Protein AF-A0A955V5F2-F1 (afdb_monomer_lite)

pLDDT: mean 73.73, std 15.43, range [41.47, 96.0]

Foldseek 3Di:
DVVLVVQLQVQLCVVPVDGKDFPAAQQALLNVLVVVLVCVVVVNLPVVFPPCVLSVVLNVLSVVCVVVVHDPVVSSVVSSVSLVVCCVVVRHRDPSNVQAEIEIACPPPDPVSVVSSVVSSVVSPSHDYDYDDD

Sequence (134 aa):
MREKLGAIAERFYAKTRHVLYVTSGTRSPEEQARAMYKKLRLGDRLRAYRNRAAVDPLVAIYDKGRRKRRPEKEIVGEMARVIAGQCERGVYLSRHLKAHAFDLRSYDLTSSQRRTLVAIVREVGGVYVLQEKR

Secondary structure (DSSP, 8-state):
-HHHHHHHHHHHHHHH--PPPEEE----HHHHHHHHHHHHHTT---TT-S-HHHHHHHHHHHHHHHHTT--HHHHHHHHHHHHHHHHHTT--SSGGG-TTEEEE--TT--HHHHHHHHHHHHHH-S-EEEE---

Structure (mmCIF, N/CA/C/O backbone):
data_AF-A0A955V5F2-F1
#
_entry.id   AF-A0A955V5F2-F1
#
loop_
_atom_site.group_PDB
_atom_site.id
_atom_site.type_symbol
_atom_site.label_atom_id
_atom_site.label_alt_id
_atom_site.label_comp_id
_atom_site.label_asym_id
_atom_site.label_entity_id
_atom_site.label_seq_id
_atom_site.pdbx_PDB_ins_code
_atom_site.Cartn_x
_atom_site.Cartn_y
_atom_site.Cartn_z
_atom_site.occupancy
_atom_site.B_iso_or_equiv
_atom_site.auth_seq_id
_atom_site.auth_comp_id
_atom_site.auth_asym_id
_atom_site.auth_atom_id
_atom_site.pdbx_PDB_model_num
ATOM 1 N N . MET A 1 1 ? -12.098 2.833 -0.910 1.00 54.28 1 MET A N 1
ATOM 2 C CA . MET A 1 1 ? -11.373 2.749 0.388 1.00 54.28 1 MET A CA 1
ATOM 3 C C . MET A 1 1 ? -11.448 4.056 1.172 1.00 54.28 1 MET A C 1
ATOM 5 O O . MET A 1 1 ? -11.967 4.033 2.279 1.00 54.28 1 MET A O 1
ATOM 9 N N . ARG A 1 2 ? -11.017 5.194 0.601 1.00 52.41 2 ARG A N 1
ATOM 10 C CA . ARG A 1 2 ? -11.189 6.529 1.214 1.00 52.41 2 ARG A CA 1
ATOM 11 C C . ARG A 1 2 ? -12.651 6.826 1.580 1.00 52.41 2 ARG A C 1
ATOM 13 O O . ARG A 1 2 ? -12.918 7.309 2.667 1.00 52.41 2 ARG A O 1
ATOM 20 N N . GLU A 1 3 ? -13.583 6.424 0.720 1.00 57.62 3 GLU A N 1
ATOM 21 C CA . GLU A 1 3 ? -15.033 6.521 0.961 1.00 57.62 3 GLU A CA 1
ATOM 22 C C . GLU A 1 3 ? -15.509 5.671 2.150 1.00 57.62 3 GLU A C 1
ATOM 24 O O . GLU A 1 3 ? -16.309 6.134 2.951 1.00 57.62 3 GLU A O 1
ATOM 29 N N . LYS A 1 4 ? -14.972 4.453 2.326 1.00 64.31 4 LYS A N 1
ATOM 30 C CA . LYS A 1 4 ? -15.316 3.584 3.466 1.00 64.31 4 LYS A CA 1
ATOM 31 C C . LYS A 1 4 ? -14.785 4.142 4.787 1.00 64.31 4 LYS A C 1
ATOM 33 O O . LYS A 1 4 ? -15.485 4.097 5.789 1.00 64.31 4 LYS A O 1
ATOM 38 N N . LEU A 1 5 ? -13.569 4.691 4.787 1.00 63.91 5 LEU A N 1
ATOM 39 C CA . LEU A 1 5 ? -13.011 5.390 5.948 1.00 63.91 5 LEU A CA 1
ATOM 40 C C . LEU A 1 5 ? -13.802 6.653 6.288 1.00 63.91 5 LEU A C 1
ATOM 42 O O . LEU A 1 5 ? -14.076 6.883 7.461 1.00 63.91 5 LEU A O 1
ATOM 46 N N . GLY A 1 6 ? -14.201 7.426 5.274 1.00 60.84 6 GLY A N 1
ATOM 47 C CA . GLY A 1 6 ? -15.098 8.569 5.439 1.00 60.84 6 GLY A CA 1
ATOM 48 C C . GLY A 1 6 ? -16.417 8.155 6.089 1.00 60.84 6 GLY A C 1
ATOM 49 O O . GLY A 1 6 ? -16.791 8.716 7.111 1.00 60.84 6 GLY A O 1
ATOM 50 N N . ALA A 1 7 ? -17.044 7.085 5.591 1.00 68.25 7 ALA A N 1
ATOM 51 C CA . ALA A 1 7 ? -18.278 6.550 6.162 1.00 68.25 7 ALA A CA 1
ATOM 52 C C . ALA A 1 7 ? -18.112 6.063 7.616 1.00 68.25 7 ALA A C 1
ATOM 54 O O . ALA A 1 7 ? -18.998 6.279 8.442 1.00 68.25 7 ALA A O 1
ATOM 55 N N . ILE A 1 8 ? -16.984 5.425 7.957 1.00 70.69 8 ILE A N 1
ATOM 56 C CA . ILE A 1 8 ? -16.680 5.021 9.341 1.00 70.69 8 ILE A CA 1
ATOM 57 C C . ILE A 1 8 ? -16.499 6.259 10.230 1.00 70.69 8 ILE A C 1
ATOM 59 O O . ILE A 1 8 ? -17.063 6.305 11.322 1.00 70.69 8 ILE A O 1
ATOM 63 N N . ALA A 1 9 ? -15.750 7.263 9.767 1.00 65.50 9 ALA A N 1
ATOM 64 C CA . ALA A 1 9 ? -15.488 8.494 10.507 1.00 65.50 9 ALA A CA 1
ATOM 65 C C . ALA A 1 9 ? -16.763 9.313 10.748 1.00 65.50 9 ALA A C 1
ATOM 67 O O . ALA A 1 9 ? -17.012 9.716 11.882 1.00 65.50 9 ALA A O 1
ATOM 68 N N . GLU A 1 10 ? -17.607 9.488 9.730 1.00 65.94 10 GLU A N 1
ATOM 69 C CA . GLU A 1 10 ? -18.894 10.180 9.854 1.00 65.94 10 GLU A CA 1
ATOM 70 C C . GLU A 1 10 ? -19.833 9.465 10.824 1.00 65.94 10 GLU A C 1
ATOM 72 O O . GLU A 1 10 ? -20.354 10.084 11.752 1.00 65.94 10 GLU A O 1
ATOM 77 N N . ARG A 1 11 ? -20.017 8.145 10.670 1.00 77.12 11 ARG A N 1
ATOM 78 C CA . ARG A 1 11 ? -20.894 7.359 11.556 1.00 77.12 11 ARG A CA 1
ATOM 79 C C . ARG A 1 11 ? -20.393 7.352 12.995 1.00 77.12 11 ARG A C 1
ATOM 81 O O . ARG A 1 11 ? -21.194 7.388 13.932 1.00 77.12 11 ARG A O 1
ATOM 88 N N . PHE A 1 12 ? -19.078 7.305 13.184 1.00 72.81 12 PHE A N 1
ATOM 89 C CA . PHE A 1 12 ? -18.478 7.332 14.509 1.00 72.81 12 PHE A CA 1
ATOM 90 C C . PHE A 1 12 ? -18.639 8.703 15.162 1.00 72.81 12 PHE A C 1
ATOM 92 O O . PHE A 1 12 ? -19.082 8.777 16.310 1.00 72.81 12 PHE A O 1
ATOM 99 N N . TYR A 1 13 ? -18.371 9.781 14.425 1.00 68.31 13 TYR A N 1
ATOM 100 C CA . TYR A 1 13 ? -18.566 11.146 14.903 1.00 68.31 13 TYR A CA 1
ATOM 101 C C . TYR A 1 13 ? -20.039 11.428 15.229 1.00 68.31 13 TYR A C 1
ATOM 103 O O . TYR A 1 13 ? -20.338 11.982 16.285 1.00 68.31 13 TYR A O 1
ATOM 111 N N . ALA A 1 14 ? -20.976 10.961 14.402 1.00 73.69 14 ALA A N 1
ATOM 112 C CA . ALA A 1 14 ? -22.409 11.102 14.655 1.00 73.69 14 ALA A CA 1
ATOM 113 C C . ALA A 1 14 ? -22.851 10.437 15.973 1.00 73.69 14 ALA A C 1
ATOM 115 O O . ALA A 1 14 ? -23.674 10.994 16.696 1.00 73.69 14 ALA A O 1
ATOM 116 N N . LYS A 1 15 ? -22.287 9.267 16.314 1.00 79.25 15 LYS A N 1
ATOM 117 C CA . LYS A 1 15 ? -22.649 8.512 17.529 1.00 79.25 15 LYS A CA 1
ATOM 118 C C . LYS A 1 15 ? -21.875 8.917 18.784 1.00 79.25 15 LYS A C 1
ATOM 120 O O . LYS A 1 15 ? -22.358 8.681 19.885 1.00 79.25 15 LYS A O 1
ATOM 125 N N . THR A 1 16 ? -20.667 9.458 18.644 1.00 75.56 16 THR A N 1
ATOM 126 C CA . THR A 1 16 ? -19.750 9.666 19.783 1.00 75.56 16 THR A CA 1
ATOM 127 C C . THR A 1 16 ? -19.294 11.107 19.964 1.00 75.56 16 THR A C 1
ATOM 129 O O . THR A 1 16 ? -18.671 11.409 20.979 1.00 75.56 16 THR A O 1
ATOM 132 N N . ARG A 1 17 ? -19.560 11.974 18.975 1.00 79.44 17 ARG A N 1
ATOM 133 C CA . ARG A 1 17 ? -19.013 13.336 18.844 1.00 79.44 17 ARG A CA 1
ATOM 134 C C . ARG A 1 17 ? -17.483 13.401 18.929 1.00 79.4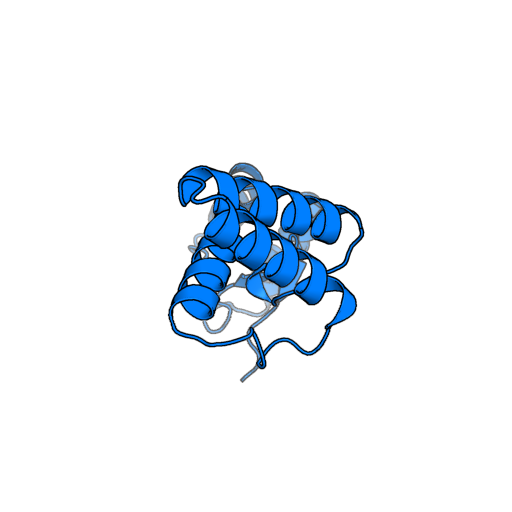4 17 ARG A C 1
ATOM 136 O O . ARG A 1 17 ? -16.922 14.465 19.168 1.00 79.44 17 ARG A O 1
ATOM 143 N N . HIS A 1 18 ? -16.807 12.275 18.703 1.00 69.00 18 HIS A N 1
ATOM 144 C CA . HIS A 1 18 ? -15.359 12.151 18.779 1.00 69.00 18 HIS A CA 1
ATOM 145 C C . HIS A 1 18 ? -14.762 11.955 17.382 1.00 69.00 18 HIS A C 1
ATOM 147 O O . HIS A 1 18 ? -15.309 11.224 16.554 1.00 69.00 18 HIS A O 1
ATOM 153 N N . VAL A 1 19 ? -13.648 12.632 17.110 1.00 67.50 19 VAL A N 1
ATOM 154 C CA . VAL A 1 19 ? -12.967 12.597 15.810 1.00 67.50 19 VAL A CA 1
ATOM 155 C C . VAL A 1 19 ? -12.017 11.403 15.777 1.00 67.50 19 VAL A C 1
ATOM 157 O O . VAL A 1 19 ? -11.175 11.258 16.657 1.00 67.50 19 VAL A O 1
ATOM 160 N N . LEU A 1 20 ? -12.133 10.542 14.764 1.00 60.09 20 LEU A N 1
ATOM 161 C CA . LEU A 1 20 ? -11.173 9.455 14.563 1.00 60.09 20 LEU A CA 1
ATOM 162 C C . LEU A 1 20 ? -9.896 9.982 13.915 1.00 60.09 20 LEU A C 1
ATOM 164 O O . LEU A 1 20 ? -9.932 10.528 12.813 1.00 60.09 20 LEU A O 1
ATOM 168 N N . TYR A 1 21 ? -8.762 9.728 14.562 1.00 54.22 21 TYR A N 1
ATOM 169 C CA . TYR A 1 21 ? -7.444 9.964 13.987 1.00 54.22 21 TYR A CA 1
ATOM 170 C C . TYR A 1 21 ? -6.869 8.651 13.452 1.00 54.22 21 TYR A C 1
ATOM 172 O O . TYR A 1 21 ? -6.679 7.684 14.194 1.00 54.22 21 TYR A O 1
ATOM 180 N N . VAL A 1 22 ? -6.580 8.621 12.153 1.00 55.47 22 VAL A N 1
ATOM 181 C CA . VAL A 1 22 ? -5.880 7.504 11.508 1.00 55.47 22 VAL A CA 1
ATOM 182 C C . VAL A 1 22 ? -4.380 7.690 11.755 1.00 55.47 22 VAL A C 1
ATOM 184 O O . VAL A 1 22 ? -3.786 8.609 11.195 1.00 55.47 22 VAL A O 1
ATOM 187 N N . THR A 1 23 ? -3.770 6.864 12.614 1.00 48.34 23 THR A N 1
ATOM 188 C CA . THR A 1 23 ? -2.339 6.977 12.975 1.00 48.34 23 THR A CA 1
ATOM 189 C C . THR A 1 23 ? -1.431 6.224 12.013 1.00 48.34 23 THR A C 1
ATOM 191 O O . THR A 1 23 ? -0.287 6.630 11.813 1.00 48.34 23 THR A O 1
ATOM 194 N N . SER A 1 24 ? -1.942 5.185 11.346 1.00 46.41 24 SER A N 1
ATOM 195 C CA . SER A 1 24 ? -1.270 4.553 10.210 1.00 46.41 24 SER A CA 1
ATOM 196 C C . SER A 1 24 ? -2.248 4.377 9.039 1.00 46.41 24 SER A C 1
ATOM 198 O O . SER A 1 24 ? -3.299 3.740 9.135 1.00 46.41 24 SER A O 1
ATOM 200 N N . GLY A 1 25 ? -1.939 5.029 7.916 1.00 47.22 25 GLY A N 1
ATOM 201 C CA . GLY A 1 25 ? -2.711 4.926 6.679 1.00 47.22 25 GLY A CA 1
ATOM 202 C C . GLY A 1 25 ? -2.246 3.757 5.809 1.00 47.22 25 GLY A C 1
ATOM 203 O O . GLY A 1 25 ? -1.062 3.409 5.787 1.00 47.22 25 GLY A O 1
ATOM 204 N N . THR A 1 26 ? -3.172 3.178 5.041 1.00 54.69 26 THR A N 1
ATOM 205 C CA . THR A 1 26 ? -2.853 2.242 3.955 1.00 54.69 26 THR A CA 1
ATOM 206 C C . THR A 1 26 ? -1.976 2.946 2.935 1.00 54.69 26 THR A C 1
ATOM 208 O O . THR A 1 26 ? -2.426 3.882 2.273 1.00 54.69 26 THR A O 1
ATOM 211 N N . ARG A 1 27 ? -0.741 2.478 2.775 1.00 62.88 27 ARG A N 1
ATOM 212 C CA . ARG A 1 27 ? 0.086 2.900 1.652 1.00 62.88 27 ARG A CA 1
ATOM 213 C C . ARG A 1 27 ? -0.467 2.204 0.417 1.00 62.88 27 ARG A C 1
ATOM 215 O O . ARG A 1 27 ? -0.550 0.976 0.394 1.00 62.88 27 ARG A O 1
ATOM 222 N N . SER A 1 28 ? -0.874 2.966 -0.591 1.00 70.94 28 SER A N 1
ATOM 223 C CA . SER A 1 28 ? -1.336 2.388 -1.853 1.00 70.94 28 SER A CA 1
ATOM 224 C C . SER A 1 28 ? -0.239 1.505 -2.470 1.00 70.94 28 SER A C 1
ATOM 226 O O . SER A 1 28 ? 0.954 1.740 -2.225 1.00 70.94 28 SER A O 1
ATOM 228 N N . PRO A 1 29 ? -0.597 0.506 -3.300 1.00 74.75 29 PRO A N 1
ATOM 229 C CA . PRO A 1 29 ? 0.384 -0.286 -4.040 1.00 74.75 29 PRO A CA 1
ATOM 230 C C . PRO A 1 29 ? 1.410 0.575 -4.782 1.00 74.75 29 PRO A C 1
ATOM 232 O O . PRO A 1 29 ? 2.587 0.233 -4.833 1.00 74.75 29 PRO A O 1
ATOM 235 N N . GLU A 1 30 ? 0.986 1.731 -5.292 1.00 77.69 30 GLU A N 1
ATOM 236 C CA . GLU A 1 30 ? 1.843 2.668 -6.008 1.00 77.69 30 GLU A CA 1
ATOM 237 C C . GLU A 1 30 ? 2.797 3.443 -5.085 1.00 77.69 30 GLU A C 1
ATOM 239 O O . GLU A 1 30 ? 3.987 3.560 -5.372 1.00 77.69 30 GLU A O 1
ATOM 244 N N . GLU A 1 31 ? 2.328 3.932 -3.936 1.00 77.62 31 GLU A N 1
ATOM 245 C CA . GLU A 1 31 ? 3.198 4.566 -2.937 1.00 77.62 31 GLU A CA 1
ATOM 246 C C . GLU A 1 31 ? 4.205 3.575 -2.347 1.00 77.62 31 GLU A C 1
ATOM 248 O O . GLU A 1 31 ? 5.354 3.934 -2.074 1.00 77.62 31 GLU A O 1
ATOM 253 N N . GLN A 1 32 ? 3.801 2.315 -2.179 1.00 83.56 32 GLN A N 1
ATOM 254 C CA . GLN A 1 32 ? 4.707 1.256 -1.765 1.00 83.56 32 GLN A CA 1
ATOM 255 C C . GLN A 1 32 ? 5.702 0.909 -2.871 1.00 83.56 32 GLN A C 1
ATOM 257 O O . GLN A 1 32 ? 6.889 0.784 -2.574 1.00 83.56 32 GLN A O 1
ATOM 262 N N . ALA A 1 33 ? 5.266 0.828 -4.130 1.00 87.94 33 ALA A N 1
ATOM 263 C CA . ALA A 1 33 ? 6.158 0.646 -5.270 1.00 87.94 33 ALA A CA 1
ATOM 264 C C . ALA A 1 33 ? 7.205 1.765 -5.342 1.00 87.94 33 ALA A C 1
ATOM 266 O O . ALA A 1 33 ? 8.391 1.471 -5.461 1.00 87.94 33 ALA A O 1
ATOM 267 N N . ARG A 1 34 ? 6.802 3.033 -5.170 1.00 89.75 34 ARG A N 1
ATOM 268 C CA . ARG A 1 34 ? 7.719 4.186 -5.099 1.00 89.75 34 ARG A CA 1
ATOM 269 C C . ARG A 1 34 ? 8.726 4.052 -3.957 1.00 89.75 34 ARG A C 1
ATOM 271 O O . ARG A 1 34 ? 9.923 4.257 -4.158 1.00 89.75 34 ARG A O 1
ATOM 278 N N . ALA A 1 35 ? 8.266 3.681 -2.762 1.00 87.81 35 ALA A N 1
ATOM 279 C CA . ALA A 1 35 ? 9.145 3.490 -1.610 1.00 87.81 35 ALA A CA 1
ATOM 280 C C . ALA A 1 35 ? 10.160 2.355 -1.838 1.00 87.81 35 ALA A C 1
ATOM 282 O O . ALA A 1 35 ? 11.335 2.499 -1.499 1.00 87.81 35 ALA A O 1
ATOM 283 N N . MET A 1 36 ? 9.724 1.246 -2.442 1.00 90.88 36 MET A N 1
ATOM 284 C CA . MET A 1 36 ? 10.585 0.108 -2.775 1.00 90.88 36 MET A CA 1
ATOM 285 C C . MET A 1 36 ? 11.565 0.450 -3.900 1.00 90.88 36 MET A C 1
ATOM 287 O O . MET A 1 36 ? 12.748 0.148 -3.778 1.00 90.88 36 MET A O 1
ATOM 291 N N . TYR A 1 37 ? 11.117 1.153 -4.941 1.00 94.06 37 TYR A N 1
ATOM 292 C CA . TYR A 1 37 ? 11.976 1.656 -6.012 1.00 94.06 37 TYR A CA 1
ATOM 293 C C . TYR A 1 37 ? 13.078 2.568 -5.461 1.00 94.06 37 TYR A C 1
ATOM 295 O O . TYR A 1 37 ? 14.247 2.392 -5.792 1.00 94.06 37 TYR A O 1
ATOM 303 N N . LYS A 1 38 ? 12.738 3.503 -4.561 1.00 93.19 38 LYS A N 1
ATOM 304 C CA . LYS A 1 38 ? 13.729 4.378 -3.915 1.00 93.19 38 LYS A CA 1
ATOM 305 C C . LYS A 1 38 ? 14.785 3.568 -3.160 1.00 93.19 38 LYS A C 1
ATOM 307 O O . LYS A 1 38 ? 15.964 3.869 -3.288 1.00 93.19 38 LYS A O 1
ATOM 312 N N . LYS A 1 39 ? 14.383 2.535 -2.414 1.00 90.31 39 LYS A N 1
ATOM 313 C CA . LYS A 1 39 ? 15.316 1.639 -1.709 1.00 90.31 39 LYS A CA 1
ATOM 314 C C . LYS A 1 39 ? 16.242 0.895 -2.672 1.00 90.31 39 LYS A C 1
ATOM 316 O O . LYS A 1 39 ? 17.453 0.934 -2.487 1.00 90.31 39 LYS A O 1
ATOM 321 N N . LEU A 1 40 ? 15.685 0.317 -3.736 1.00 93.06 40 LEU A N 1
ATOM 322 C CA . LEU A 1 40 ? 16.454 -0.375 -4.776 1.00 93.06 40 LEU A CA 1
ATOM 323 C C . LEU A 1 40 ? 17.453 0.556 -5.467 1.00 93.06 40 LEU A C 1
ATOM 325 O O . LEU A 1 40 ? 18.602 0.182 -5.691 1.00 93.06 40 LEU A O 1
ATOM 329 N N . ARG A 1 41 ? 17.047 1.799 -5.736 1.00 92.81 41 ARG A N 1
ATOM 330 C CA . ARG A 1 41 ? 17.917 2.837 -6.297 1.00 92.81 41 ARG A CA 1
ATOM 331 C C . ARG A 1 41 ? 19.061 3.230 -5.366 1.00 92.81 41 ARG A C 1
ATOM 333 O O . ARG A 1 41 ? 20.136 3.559 -5.851 1.00 92.81 41 ARG A O 1
ATOM 340 N N . LEU A 1 42 ? 18.841 3.172 -4.055 1.00 91.94 42 LEU A N 1
ATOM 341 C CA . LEU A 1 42 ? 19.863 3.401 -3.030 1.00 91.94 42 LEU A CA 1
ATOM 342 C C . LEU A 1 42 ? 20.739 2.160 -2.763 1.00 91.94 42 LEU A C 1
ATOM 344 O O . LEU A 1 42 ? 21.568 2.190 -1.862 1.00 91.94 42 LEU A O 1
ATOM 348 N N . GLY A 1 43 ? 20.561 1.068 -3.516 1.00 89.81 43 GLY A N 1
ATOM 349 C CA . GLY A 1 43 ? 21.331 -0.170 -3.364 1.00 89.81 43 GLY A CA 1
ATOM 350 C C . GLY A 1 43 ? 20.783 -1.147 -2.316 1.00 89.81 43 GLY A C 1
ATOM 351 O O . GLY A 1 43 ? 21.307 -2.254 -2.180 1.00 89.81 43 GLY A O 1
ATOM 352 N N . ASP A 1 44 ? 19.700 -0.804 -1.609 1.00 86.75 44 ASP A N 1
ATOM 353 C CA . ASP A 1 44 ? 19.008 -1.742 -0.721 1.00 86.75 44 ASP A CA 1
ATOM 354 C C . ASP A 1 44 ? 18.208 -2.741 -1.565 1.00 86.75 44 ASP A C 1
ATOM 356 O O . ASP A 1 44 ? 17.191 -2.408 -2.173 1.00 86.75 44 ASP A O 1
ATOM 360 N N . ARG A 1 45 ? 18.634 -4.010 -1.558 1.00 89.00 45 ARG A N 1
ATOM 361 C CA . ARG A 1 45 ? 17.931 -5.136 -2.207 1.00 89.00 45 ARG A CA 1
ATOM 362 C C . ARG A 1 45 ? 16.707 -5.620 -1.426 1.00 89.00 45 ARG A C 1
ATOM 364 O O . ARG A 1 45 ? 16.375 -6.811 -1.420 1.00 89.00 45 ARG A O 1
ATOM 371 N N . LEU A 1 46 ? 16.041 -4.681 -0.756 1.00 87.06 46 LEU A N 1
ATOM 372 C CA . LEU A 1 46 ? 14.833 -4.891 0.027 1.00 87.06 46 LEU A CA 1
ATOM 373 C C . LEU A 1 46 ? 15.047 -5.985 1.083 1.00 87.06 46 LEU A C 1
ATOM 375 O O . LEU A 1 46 ? 14.191 -6.845 1.293 1.00 87.06 46 LEU A O 1
ATOM 379 N N . ARG A 1 47 ? 16.210 -5.975 1.747 1.00 82.38 47 ARG A N 1
ATOM 380 C CA . ARG A 1 47 ? 16.605 -7.037 2.697 1.00 82.38 47 ARG A CA 1
ATOM 381 C C . ARG A 1 47 ? 15.688 -7.108 3.919 1.00 82.38 47 ARG A C 1
ATOM 383 O O . ARG A 1 47 ? 15.511 -8.172 4.496 1.00 82.38 47 ARG A O 1
ATOM 390 N N . ALA A 1 48 ? 15.057 -5.988 4.270 1.00 79.38 48 ALA A N 1
ATOM 391 C CA . ALA A 1 48 ? 14.104 -5.892 5.375 1.00 79.38 48 ALA A CA 1
ATOM 392 C C . ALA A 1 48 ? 12.808 -6.706 5.165 1.00 79.38 48 ALA A C 1
ATOM 394 O O . ALA A 1 48 ? 12.039 -6.893 6.107 1.00 79.38 48 ALA A O 1
ATOM 395 N N . TYR A 1 49 ? 12.533 -7.172 3.944 1.00 80.69 49 TYR A N 1
ATOM 396 C CA . TYR A 1 49 ? 11.322 -7.921 3.632 1.00 80.69 49 TYR A CA 1
ATOM 397 C C . TYR A 1 49 ? 11.570 -9.428 3.761 1.00 80.69 49 TYR A C 1
ATOM 399 O O . TYR A 1 49 ? 12.355 -10.005 3.011 1.00 80.69 49 TYR A O 1
ATOM 407 N N . ARG A 1 50 ? 10.858 -10.070 4.697 1.00 75.38 50 ARG A N 1
ATOM 408 C CA . ARG A 1 50 ? 10.999 -11.509 4.993 1.00 75.38 50 ARG A CA 1
ATOM 409 C C . ARG A 1 50 ? 10.451 -12.417 3.886 1.00 75.38 50 ARG A C 1
ATOM 411 O O . ARG A 1 50 ? 11.019 -13.469 3.626 1.00 75.38 50 ARG A O 1
ATOM 418 N N . ASN A 1 51 ? 9.357 -12.024 3.229 1.00 77.75 51 ASN A N 1
ATOM 419 C CA . ASN A 1 51 ? 8.740 -12.827 2.171 1.00 77.75 51 ASN A CA 1
ATOM 420 C C . ASN A 1 51 ? 9.437 -12.580 0.825 1.00 77.75 51 ASN A C 1
ATOM 422 O O . ASN A 1 51 ? 9.032 -11.703 0.062 1.00 77.75 51 ASN A O 1
ATOM 426 N N . ARG A 1 52 ? 10.488 -13.355 0.542 1.00 86.00 52 ARG A N 1
ATOM 427 C CA . ARG A 1 52 ? 11.276 -13.223 -0.692 1.00 86.00 52 ARG A CA 1
ATOM 428 C C . ARG A 1 52 ? 10.480 -13.549 -1.952 1.00 86.00 52 ARG A C 1
ATOM 430 O O . ARG A 1 52 ? 10.542 -12.771 -2.896 1.00 86.00 52 ARG A O 1
ATOM 437 N N . ALA A 1 53 ? 9.616 -14.563 -1.916 1.00 83.31 53 ALA A N 1
ATOM 438 C CA . ALA A 1 53 ? 8.763 -14.935 -3.049 1.00 83.31 53 ALA A CA 1
ATOM 439 C C . ALA A 1 53 ? 7.875 -13.776 -3.550 1.00 83.31 53 ALA A C 1
ATOM 441 O O . ALA A 1 53 ? 7.602 -13.663 -4.742 1.00 83.31 53 ALA A O 1
ATOM 442 N N . ALA A 1 54 ? 7.456 -12.879 -2.654 1.00 78.75 54 ALA A N 1
ATOM 443 C CA . ALA A 1 54 ? 6.696 -11.687 -3.021 1.00 78.75 54 ALA A CA 1
ATOM 444 C C . ALA A 1 54 ? 7.583 -10.497 -3.457 1.00 78.75 54 ALA A C 1
ATOM 446 O O . ALA A 1 54 ? 7.123 -9.609 -4.175 1.00 78.75 54 ALA A O 1
ATOM 447 N N . VAL A 1 55 ? 8.851 -10.457 -3.042 1.00 88.94 55 VAL A N 1
ATOM 448 C CA . VAL A 1 55 ? 9.784 -9.343 -3.300 1.00 88.94 55 VAL A CA 1
ATOM 449 C C . VAL A 1 55 ? 10.602 -9.550 -4.565 1.00 88.94 55 VAL A C 1
ATOM 451 O O . VAL A 1 55 ? 10.823 -8.596 -5.307 1.00 88.94 55 VAL A O 1
ATOM 454 N N . ASP A 1 56 ? 11.065 -10.769 -4.816 1.00 92.00 56 ASP A N 1
ATOM 455 C CA . ASP A 1 56 ? 11.982 -11.079 -5.912 1.00 92.00 56 ASP A CA 1
ATOM 456 C C . ASP A 1 56 ? 11.426 -10.673 -7.291 1.00 92.00 56 ASP A C 1
ATOM 458 O O . ASP A 1 56 ? 12.177 -10.069 -8.064 1.00 92.00 56 ASP A O 1
ATOM 462 N N . PRO A 1 57 ? 10.116 -10.835 -7.591 1.00 92.88 57 PRO A N 1
ATOM 463 C CA . PRO A 1 57 ? 9.532 -10.299 -8.822 1.00 92.88 57 PRO A CA 1
ATOM 464 C C . PRO A 1 57 ? 9.678 -8.775 -8.958 1.00 92.88 57 PRO A C 1
ATOM 466 O O . PRO A 1 57 ? 9.898 -8.266 -10.055 1.00 92.88 57 PRO A O 1
ATOM 469 N N . LEU A 1 58 ? 9.599 -8.028 -7.850 1.00 93.00 58 LEU A N 1
ATOM 470 C CA . LEU A 1 58 ? 9.730 -6.567 -7.846 1.00 93.00 58 LEU A CA 1
ATOM 471 C C . LEU A 1 58 ? 11.175 -6.127 -8.096 1.00 93.00 58 LEU A C 1
ATOM 473 O O . LEU A 1 58 ? 11.405 -5.152 -8.812 1.00 93.00 58 LEU A O 1
ATOM 477 N N . VAL A 1 59 ? 12.146 -6.862 -7.544 1.00 94.19 59 VAL A N 1
ATOM 478 C CA . VAL A 1 59 ? 13.574 -6.642 -7.820 1.00 94.19 59 VAL A CA 1
ATOM 479 C C . VAL A 1 59 ? 13.866 -6.909 -9.297 1.00 94.19 59 VAL A C 1
ATOM 481 O O . VAL A 1 59 ? 14.492 -6.084 -9.956 1.00 94.19 59 VAL A O 1
ATOM 484 N N . ALA A 1 60 ? 13.333 -8.004 -9.848 1.00 95.25 60 ALA A N 1
ATOM 485 C CA . ALA A 1 60 ? 13.496 -8.340 -11.259 1.00 95.25 60 ALA A CA 1
ATOM 486 C C . ALA A 1 60 ? 12.898 -7.273 -12.196 1.00 95.25 60 ALA A C 1
ATOM 488 O O . ALA A 1 60 ? 13.519 -6.922 -13.203 1.00 95.25 60 ALA A O 1
ATOM 489 N N . ILE A 1 61 ? 11.723 -6.718 -11.863 1.00 95.62 61 ILE A N 1
ATOM 490 C CA . ILE A 1 61 ? 11.106 -5.606 -12.611 1.00 95.62 61 ILE A CA 1
ATOM 491 C C . ILE A 1 61 ? 12.013 -4.375 -12.601 1.00 95.62 61 ILE A C 1
ATOM 493 O O . ILE A 1 61 ? 12.246 -3.779 -13.657 1.00 95.62 61 ILE A O 1
ATOM 497 N N . TYR A 1 62 ? 12.557 -4.015 -11.437 1.00 95.19 62 TYR A N 1
ATOM 498 C CA . TYR A 1 62 ? 13.489 -2.900 -11.310 1.00 95.19 62 TYR A CA 1
ATOM 499 C C . TYR A 1 62 ? 14.750 -3.114 -12.155 1.00 95.19 62 TYR A C 1
ATOM 501 O O . TYR A 1 62 ? 15.057 -2.279 -13.008 1.00 95.19 62 TYR A O 1
ATOM 509 N N . ASP A 1 63 ? 15.433 -4.249 -11.996 1.00 95.38 63 ASP A N 1
ATOM 510 C CA . ASP A 1 63 ? 16.683 -4.548 -12.704 1.00 95.38 63 ASP A CA 1
ATOM 511 C C . ASP A 1 63 ? 16.467 -4.576 -14.229 1.00 95.38 63 ASP A C 1
ATOM 513 O O . ASP A 1 63 ? 17.213 -3.956 -14.996 1.00 95.38 63 ASP A O 1
ATOM 517 N N . LYS A 1 64 ? 15.385 -5.219 -14.691 1.00 96.00 64 LYS A N 1
ATOM 518 C CA . LYS A 1 64 ? 14.994 -5.242 -16.110 1.00 96.00 64 LYS A CA 1
ATOM 519 C C . LYS A 1 64 ? 14.672 -3.841 -16.629 1.00 96.00 64 LYS A C 1
ATOM 521 O O . LYS A 1 64 ? 15.081 -3.500 -17.739 1.00 96.00 64 LYS A O 1
ATOM 526 N N . GLY A 1 65 ? 13.946 -3.041 -15.850 1.00 94.25 65 GLY A N 1
ATOM 527 C CA . GLY A 1 65 ? 13.577 -1.672 -16.193 1.00 94.25 65 GLY A CA 1
ATOM 528 C C . GLY A 1 65 ? 14.788 -0.755 -16.330 1.00 94.25 65 GLY A C 1
ATOM 529 O O . GLY A 1 65 ? 14.917 -0.058 -17.337 1.00 94.25 65 GLY A O 1
ATOM 530 N N . ARG A 1 66 ? 15.720 -0.820 -15.371 1.00 94.38 66 ARG A N 1
ATOM 531 C CA . ARG A 1 66 ? 16.979 -0.062 -15.397 1.00 94.38 66 ARG A CA 1
ATOM 532 C C . ARG A 1 66 ? 17.868 -0.472 -16.565 1.00 94.38 66 ARG A C 1
ATOM 534 O O . ARG A 1 66 ? 18.356 0.405 -17.274 1.00 94.38 66 ARG A O 1
ATOM 541 N N . ARG A 1 67 ? 18.011 -1.776 -16.834 1.00 94.62 67 ARG A N 1
ATOM 542 C CA . ARG A 1 67 ? 18.775 -2.284 -17.990 1.00 94.62 67 ARG A CA 1
ATOM 543 C C . ARG A 1 67 ? 18.213 -1.786 -19.324 1.00 94.62 67 ARG A C 1
ATOM 545 O O . ARG A 1 67 ? 18.976 -1.455 -20.221 1.00 94.62 67 ARG A O 1
ATOM 552 N N . LYS A 1 68 ? 16.885 -1.697 -19.442 1.00 94.38 68 LYS A N 1
ATOM 553 C CA . LYS A 1 68 ? 16.192 -1.174 -20.631 1.00 94.38 68 LYS A CA 1
ATOM 554 C C . LYS A 1 68 ? 16.059 0.355 -20.658 1.00 94.38 68 LYS A C 1
ATOM 556 O O . LYS A 1 68 ? 15.406 0.870 -21.556 1.00 94.38 68 LYS A O 1
ATOM 561 N N . ARG A 1 69 ? 16.632 1.076 -19.683 1.00 94.06 69 ARG A N 1
ATOM 562 C CA . ARG A 1 69 ? 16.523 2.541 -19.534 1.00 94.06 69 ARG A CA 1
ATOM 563 C C . ARG A 1 69 ? 15.076 3.057 -19.555 1.00 94.06 69 ARG A C 1
ATOM 565 O O . ARG A 1 69 ? 14.809 4.151 -20.042 1.00 94.06 69 ARG A O 1
ATOM 572 N N . ARG A 1 70 ? 14.138 2.272 -19.017 1.00 94.81 70 ARG A N 1
ATOM 573 C CA . ARG A 1 70 ? 12.727 2.669 -18.944 1.00 94.81 70 ARG A CA 1
ATOM 574 C C . ARG A 1 70 ? 12.533 3.840 -17.973 1.00 94.81 70 ARG A C 1
ATOM 576 O O . ARG A 1 70 ? 13.248 3.907 -16.967 1.00 94.81 70 ARG A O 1
ATOM 583 N N . PRO A 1 71 ? 11.549 4.721 -18.222 1.00 94.19 71 PRO A N 1
ATOM 584 C CA . PRO A 1 71 ? 11.178 5.773 -17.286 1.00 94.19 71 PRO A CA 1
ATOM 585 C C . PRO A 1 71 ? 10.802 5.207 -15.914 1.00 94.19 71 PRO A C 1
ATOM 587 O O . PRO A 1 71 ? 10.121 4.185 -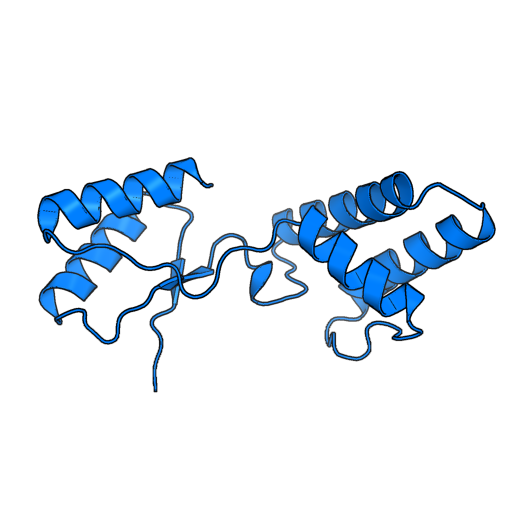15.814 1.00 94.19 71 PRO A O 1
ATOM 590 N N . GLU A 1 72 ? 11.182 5.909 -14.845 1.00 91.12 72 GLU A N 1
ATOM 591 C CA . GLU A 1 72 ? 10.861 5.518 -13.464 1.00 91.12 72 GLU A CA 1
ATOM 592 C C . GLU A 1 72 ? 9.364 5.252 -13.273 1.00 91.12 72 GLU A C 1
ATOM 594 O O . GLU A 1 72 ? 8.988 4.233 -12.697 1.00 91.12 72 GLU A O 1
ATOM 599 N N . LYS A 1 73 ? 8.511 6.121 -13.828 1.00 90.69 73 LYS A N 1
ATOM 600 C CA . LYS A 1 73 ? 7.049 5.997 -13.756 1.00 90.69 73 LYS A CA 1
ATOM 601 C C . LYS A 1 73 ? 6.547 4.649 -14.283 1.00 90.69 73 LYS A C 1
ATOM 603 O O . LYS A 1 73 ? 5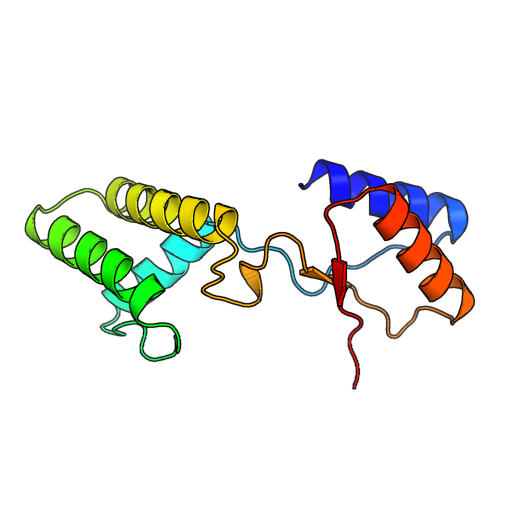.637 4.071 -13.696 1.00 90.69 73 LYS A O 1
ATOM 608 N N . GLU A 1 74 ? 7.142 4.124 -15.353 1.00 92.50 74 GLU A N 1
ATOM 609 C CA . GLU A 1 74 ? 6.747 2.826 -15.907 1.00 92.50 74 GLU A CA 1
ATOM 610 C C . GLU A 1 74 ? 7.177 1.660 -15.020 1.00 92.50 74 GLU A C 1
ATOM 612 O O . GLU A 1 74 ? 6.402 0.727 -14.813 1.00 92.50 74 GLU A O 1
ATOM 617 N N . ILE A 1 75 ? 8.401 1.717 -14.489 1.00 94.31 75 ILE A N 1
ATOM 618 C CA . ILE A 1 75 ? 8.942 0.681 -13.601 1.00 94.31 75 ILE A CA 1
ATOM 619 C C . ILE A 1 75 ? 8.105 0.627 -12.320 1.00 94.31 75 ILE A C 1
ATOM 621 O O . ILE A 1 75 ? 7.645 -0.440 -11.920 1.00 94.31 75 ILE A O 1
ATOM 625 N N . VAL A 1 76 ? 7.851 1.789 -11.717 1.00 92.31 76 VAL A N 1
ATOM 626 C CA . VAL A 1 76 ? 7.001 1.935 -10.531 1.00 92.31 76 VAL A CA 1
ATOM 627 C C . VAL A 1 76 ? 5.582 1.449 -10.814 1.00 92.31 76 VAL A C 1
ATOM 629 O O . VAL A 1 76 ? 5.027 0.722 -9.995 1.00 92.31 76 VAL A O 1
ATOM 632 N N . GLY A 1 77 ? 5.001 1.794 -11.965 1.00 87.69 77 GLY A N 1
ATOM 633 C CA . GLY A 1 77 ? 3.665 1.335 -12.346 1.00 87.69 77 GLY A CA 1
ATOM 634 C C . GLY A 1 77 ? 3.576 -0.189 -12.476 1.00 87.69 77 GLY A C 1
ATOM 635 O O . GLY A 1 77 ? 2.619 -0.799 -12.005 1.00 87.69 77 GLY A O 1
ATOM 636 N N . GLU A 1 78 ? 4.587 -0.832 -13.060 1.00 93.56 78 GLU A N 1
ATOM 637 C CA . GLU A 1 78 ? 4.646 -2.294 -13.171 1.00 93.56 78 GLU A CA 1
ATOM 638 C C . GLU A 1 78 ? 4.831 -2.971 -11.806 1.00 93.56 78 GLU A C 1
ATOM 640 O O . GLU A 1 78 ? 4.113 -3.919 -11.484 1.00 93.56 78 GLU A O 1
ATOM 645 N N . MET A 1 79 ? 5.710 -2.430 -10.958 1.00 91.12 79 MET A N 1
ATOM 646 C CA . MET A 1 79 ? 5.850 -2.869 -9.566 1.00 91.12 79 MET A CA 1
ATOM 647 C C . MET A 1 79 ? 4.529 -2.724 -8.794 1.00 91.12 79 MET A C 1
ATOM 649 O O . MET A 1 79 ? 4.141 -3.633 -8.061 1.00 91.12 79 MET A O 1
ATOM 653 N N . ALA A 1 80 ? 3.807 -1.616 -8.981 1.00 84.19 80 ALA A N 1
ATOM 654 C CA . ALA A 1 80 ? 2.529 -1.356 -8.322 1.00 84.19 80 ALA A CA 1
ATOM 655 C C . ALA A 1 80 ? 1.456 -2.379 -8.713 1.00 84.19 80 ALA A C 1
ATOM 657 O O . ALA A 1 80 ? 0.717 -2.833 -7.842 1.00 84.19 80 ALA A O 1
ATOM 658 N N . ARG A 1 81 ? 1.399 -2.796 -9.987 1.00 81.75 81 ARG A N 1
ATOM 659 C CA . ARG A 1 81 ? 0.479 -3.855 -10.444 1.00 81.75 81 ARG A CA 1
ATOM 660 C C . ARG A 1 81 ? 0.774 -5.197 -9.781 1.00 81.75 81 ARG A C 1
ATOM 662 O O . ARG A 1 81 ? -0.152 -5.879 -9.356 1.00 81.75 81 ARG A O 1
ATOM 669 N N . VAL A 1 82 ? 2.051 -5.562 -9.645 1.00 87.56 82 VAL A N 1
ATOM 670 C CA . VAL A 1 82 ? 2.436 -6.793 -8.937 1.00 87.56 82 VAL A CA 1
ATOM 671 C C . VAL A 1 82 ? 2.036 -6.727 -7.467 1.00 87.56 82 VAL A C 1
ATOM 673 O O . VAL A 1 82 ? 1.461 -7.687 -6.959 1.00 87.56 82 VAL A O 1
ATOM 676 N N . ILE A 1 83 ? 2.280 -5.596 -6.801 1.00 79.56 83 ILE A N 1
ATOM 677 C CA . ILE A 1 83 ? 1.867 -5.392 -5.407 1.00 79.56 83 ILE A CA 1
ATOM 678 C C . ILE A 1 83 ? 0.339 -5.469 -5.277 1.00 79.56 83 ILE A C 1
ATOM 680 O O . ILE A 1 83 ? -0.152 -6.132 -4.371 1.00 79.56 83 ILE A O 1
ATOM 684 N N . ALA A 1 84 ? -0.416 -4.849 -6.188 1.00 72.25 84 ALA A N 1
ATOM 685 C CA . ALA A 1 84 ? -1.877 -4.904 -6.188 1.00 72.25 84 ALA A CA 1
ATOM 686 C C . ALA A 1 84 ? -2.390 -6.346 -6.330 1.00 72.25 84 ALA A C 1
ATOM 688 O O . ALA A 1 84 ? -3.153 -6.803 -5.483 1.00 72.25 84 ALA A O 1
ATOM 689 N N . GLY A 1 85 ? -1.885 -7.102 -7.310 1.00 68.62 85 GLY A N 1
ATOM 690 C CA . GLY A 1 85 ? -2.269 -8.504 -7.489 1.00 68.62 85 GLY A CA 1
ATOM 691 C C . GLY A 1 85 ? -1.844 -9.404 -6.321 1.00 68.62 85 GLY A C 1
ATOM 692 O O . GLY A 1 85 ? -2.523 -10.374 -5.997 1.00 68.62 85 GLY A O 1
ATOM 693 N N . GLN A 1 86 ? -0.726 -9.104 -5.652 1.00 74.88 86 GLN A N 1
ATOM 694 C CA . GLN A 1 86 ? -0.347 -9.793 -4.414 1.00 74.88 86 GLN A CA 1
ATOM 695 C C . GLN A 1 86 ? -1.342 -9.500 -3.287 1.00 74.88 86 GLN A C 1
ATOM 697 O O . GLN A 1 86 ? -1.786 -10.440 -2.629 1.00 74.88 86 GLN A O 1
ATOM 702 N N . CYS A 1 87 ? -1.743 -8.238 -3.114 1.00 62.59 87 CYS A N 1
ATOM 703 C CA . CYS A 1 87 ? -2.760 -7.851 -2.139 1.00 62.59 87 CYS A CA 1
ATOM 704 C C . CYS A 1 87 ? -4.107 -8.541 -2.406 1.00 62.59 87 CYS A C 1
ATOM 706 O O . CYS A 1 87 ? -4.714 -9.040 -1.463 1.00 62.59 87 CYS A O 1
ATOM 708 N N . GLU A 1 88 ? -4.544 -8.635 -3.667 1.00 59.69 88 GLU A N 1
ATOM 709 C CA . GLU A 1 88 ? -5.765 -9.363 -4.062 1.00 59.69 88 GLU A CA 1
ATOM 710 C C . GLU A 1 88 ? -5.715 -10.847 -3.667 1.00 59.69 88 GLU A C 1
ATOM 712 O O . GLU A 1 88 ? -6.721 -11.418 -3.256 1.00 59.69 88 GLU A O 1
ATOM 717 N N . ARG A 1 89 ? -4.528 -11.463 -3.714 1.00 56.50 89 ARG A N 1
ATOM 718 C CA . ARG A 1 89 ? -4.287 -12.851 -3.279 1.00 56.50 89 ARG A CA 1
ATOM 719 C C . ARG A 1 89 ? -3.977 -12.988 -1.782 1.00 56.50 89 ARG A C 1
ATOM 721 O O . ARG A 1 89 ? -3.555 -14.053 -1.341 1.00 56.50 89 ARG A O 1
ATOM 728 N N . GLY A 1 90 ? -4.127 -11.920 -0.995 1.00 52.69 90 GLY A N 1
ATOM 729 C CA . GLY A 1 90 ? -3.864 -11.924 0.448 1.00 52.69 90 GLY A CA 1
ATOM 730 C C . GLY A 1 90 ? -2.379 -11.933 0.839 1.00 52.69 90 GLY A C 1
ATOM 731 O O . GLY A 1 90 ? -2.047 -12.162 2.004 1.00 52.69 90 GLY A O 1
ATOM 732 N N . VAL A 1 91 ? -1.472 -11.671 -0.104 1.00 63.75 91 VAL A N 1
ATOM 733 C CA . VAL A 1 91 ? -0.026 -11.599 0.130 1.00 63.75 91 VAL A CA 1
ATOM 734 C C . VAL A 1 91 ? 0.380 -10.148 0.361 1.00 63.75 91 VAL A C 1
ATOM 736 O O . VAL A 1 91 ? 0.374 -9.324 -0.549 1.00 63.75 91 VAL A O 1
ATOM 739 N N . TYR A 1 92 ? 0.782 -9.831 1.590 1.00 65.00 92 TYR A N 1
ATOM 740 C CA . TYR A 1 92 ? 1.081 -8.458 1.996 1.00 65.00 92 TYR A CA 1
ATOM 741 C C . TYR A 1 92 ? 2.565 -8.276 2.326 1.00 65.00 92 TYR A C 1
ATOM 743 O O . TYR A 1 92 ? 3.075 -8.830 3.299 1.00 65.00 92 TYR A O 1
ATOM 751 N N . LEU A 1 93 ? 3.258 -7.452 1.534 1.00 65.62 93 LEU A N 1
ATOM 752 C CA . LEU A 1 93 ? 4.691 -7.160 1.695 1.00 65.62 93 LEU A CA 1
ATOM 753 C C . LEU A 1 93 ? 5.010 -6.219 2.868 1.00 65.62 93 LEU A C 1
ATOM 755 O O . LEU A 1 93 ? 6.152 -6.131 3.309 1.00 65.62 93 LEU A O 1
ATOM 759 N N . SER A 1 94 ? 4.026 -5.480 3.373 1.00 62.72 94 SER A N 1
ATOM 760 C CA . SER A 1 94 ? 4.184 -4.573 4.511 1.00 62.72 94 SER A CA 1
ATOM 761 C C . SER A 1 94 ? 2.909 -4.553 5.341 1.00 62.72 94 SER A C 1
ATOM 763 O O . SER A 1 94 ? 1.822 -4.763 4.803 1.00 62.72 94 SER A O 1
ATOM 765 N N . ARG A 1 95 ? 3.021 -4.216 6.633 1.00 55.81 95 ARG A N 1
ATOM 766 C CA . ARG A 1 95 ? 1.854 -3.895 7.473 1.00 55.81 95 ARG A CA 1
ATOM 767 C C . ARG A 1 95 ? 0.982 -2.811 6.828 1.00 55.81 95 ARG A C 1
ATOM 769 O O . ARG A 1 95 ? -0.228 -2.952 6.838 1.00 55.81 95 ARG A O 1
ATOM 776 N N . HIS A 1 96 ? 1.597 -1.838 6.152 1.00 54.56 96 HIS A N 1
ATOM 777 C CA . HIS A 1 96 ? 0.905 -0.762 5.430 1.00 54.56 96 HIS A CA 1
ATOM 778 C C . HIS A 1 96 ? 0.177 -1.211 4.151 1.00 54.56 96 HIS A C 1
ATOM 780 O O . HIS A 1 96 ? -0.600 -0.436 3.603 1.00 54.56 96 HIS A O 1
ATOM 786 N N . LEU A 1 97 ? 0.457 -2.425 3.655 1.00 50.72 97 LEU A N 1
ATOM 787 C CA . LEU A 1 97 ? -0.193 -3.009 2.478 1.00 50.72 97 LEU A CA 1
ATOM 788 C C . LEU A 1 97 ? -1.339 -3.949 2.828 1.00 50.72 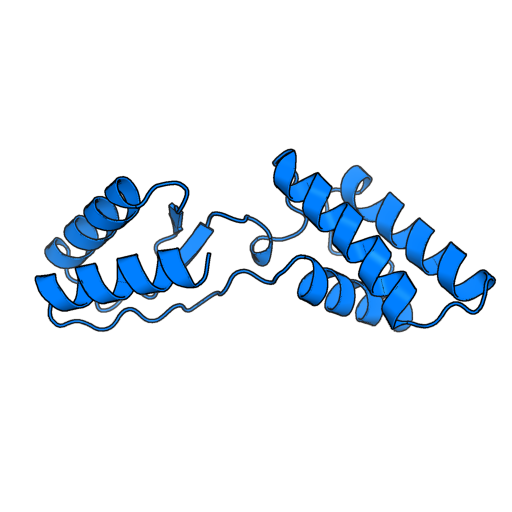97 LEU A C 1
ATOM 790 O O . LEU A 1 97 ? -2.080 -4.309 1.918 1.00 50.72 97 LEU A O 1
ATOM 794 N N . LYS A 1 98 ? -1.487 -4.362 4.098 1.00 53.88 98 LYS A N 1
ATOM 795 C CA . LYS A 1 98 ? -2.668 -5.107 4.544 1.00 53.88 98 LYS A CA 1
ATOM 796 C C . LYS A 1 98 ? -3.873 -4.217 4.285 1.00 53.88 98 LYS A C 1
ATOM 798 O O . LYS A 1 98 ? -4.197 -3.363 5.102 1.00 53.88 98 LYS A O 1
ATOM 803 N N . ALA A 1 99 ? -4.514 -4.420 3.138 1.00 46.78 99 ALA A N 1
ATOM 804 C CA . ALA A 1 99 ? -5.537 -3.557 2.553 1.00 46.78 99 ALA A CA 1
ATOM 805 C C . ALA A 1 99 ? -6.814 -3.443 3.398 1.00 46.78 99 ALA A C 1
ATOM 807 O O . ALA A 1 99 ? -7.795 -2.849 2.972 1.00 46.78 99 ALA A O 1
ATOM 808 N N . HIS A 1 100 ? -6.802 -3.979 4.611 1.00 47.09 100 HIS A N 1
ATOM 809 C CA . HIS A 1 100 ? -7.931 -3.982 5.505 1.00 47.09 100 HIS A CA 1
ATOM 810 C C . HIS A 1 100 ? -7.536 -3.699 6.952 1.00 47.09 100 HIS A C 1
ATOM 812 O O . HIS A 1 100 ? -8.414 -3.793 7.775 1.00 47.09 100 HIS A O 1
ATOM 818 N N . ALA A 1 101 ? -6.291 -3.377 7.317 1.00 48.19 101 ALA A N 1
ATOM 819 C CA . ALA A 1 101 ? -5.939 -3.127 8.720 1.00 48.19 101 ALA A CA 1
ATOM 820 C C . ALA A 1 101 ? -5.463 -1.681 8.903 1.00 48.19 101 ALA A C 1
ATOM 822 O O . ALA A 1 101 ? -4.355 -1.348 8.492 1.00 48.19 101 ALA A O 1
ATOM 823 N N . PHE A 1 102 ? -6.307 -0.833 9.491 1.00 53.19 102 PHE A N 1
ATOM 824 C CA . PHE A 1 102 ? -5.933 0.528 9.880 1.00 53.19 102 PHE A CA 1
ATOM 825 C C . PHE A 1 102 ? -5.592 0.540 11.366 1.00 53.19 102 PHE A C 1
ATOM 827 O O . PHE A 1 102 ? -6.351 -0.013 12.170 1.00 53.19 102 PHE A O 1
ATOM 834 N N . ASP A 1 103 ? -4.478 1.179 11.727 1.00 54.81 103 ASP A N 1
ATOM 835 C CA . ASP A 1 103 ? -4.248 1.556 13.117 1.00 54.81 103 ASP A CA 1
ATOM 836 C C . ASP A 1 103 ? -5.017 2.864 13.356 1.00 54.81 103 ASP A C 1
ATOM 838 O O . ASP A 1 103 ? -4.765 3.900 12.727 1.00 54.81 103 ASP A O 1
ATOM 842 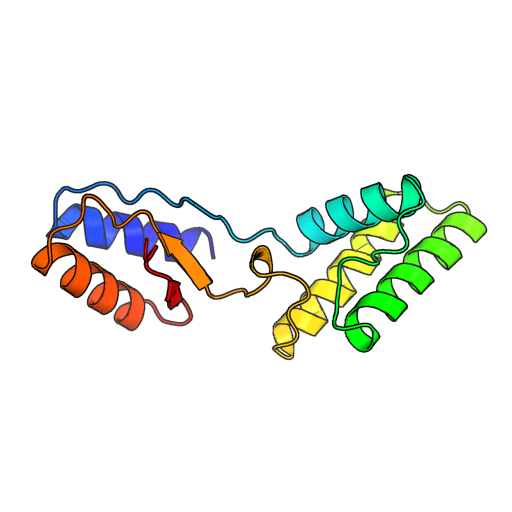N N . LEU A 1 104 ? -6.032 2.778 14.213 1.00 58.38 104 LEU A N 1
ATOM 843 C CA . LEU A 1 104 ? -6.781 3.938 14.676 1.00 58.38 104 LEU A CA 1
ATOM 844 C C . LEU A 1 104 ? -6.272 4.311 16.056 1.00 58.38 104 LEU A C 1
ATOM 846 O O . LEU A 1 104 ? -6.146 3.451 16.938 1.00 58.38 104 LEU A O 1
ATOM 850 N N . ARG A 1 105 ? -6.053 5.611 16.254 1.00 58.69 105 ARG A N 1
ATOM 851 C CA . ARG A 1 105 ? -5.761 6.147 17.575 1.00 58.69 105 ARG A CA 1
ATOM 852 C C . ARG A 1 105 ? -6.920 5.788 18.497 1.00 58.69 105 ARG A C 1
ATOM 854 O O . ARG A 1 105 ? -8.068 6.123 18.219 1.00 58.69 105 ARG A O 1
ATOM 861 N N . SER A 1 106 ? -6.620 5.040 19.553 1.00 59.25 106 SER A N 1
ATOM 862 C CA . SER A 1 106 ? -7.644 4.544 20.482 1.00 59.25 106 SER A CA 1
ATOM 863 C C . SER A 1 106 ? -7.318 4.808 21.951 1.00 59.25 106 SER A C 1
ATOM 865 O O . SER A 1 106 ? -8.069 4.381 22.826 1.00 59.25 106 SER A O 1
ATOM 867 N N . TYR A 1 107 ? -6.216 5.514 22.237 1.00 60.34 107 TYR A N 1
ATOM 868 C CA . TYR A 1 107 ? -5.754 5.786 23.605 1.00 60.34 107 TYR A CA 1
ATOM 869 C C . TYR A 1 107 ? -6.735 6.656 24.406 1.00 60.34 107 TYR A C 1
ATOM 871 O O . TYR A 1 107 ? -6.889 6.447 25.604 1.00 60.34 107 TYR A O 1
ATOM 879 N N . ASP A 1 108 ? -7.411 7.587 23.738 1.00 68.25 108 ASP A N 1
ATOM 880 C CA . ASP A 1 108 ? -8.390 8.528 24.281 1.00 68.25 108 ASP A CA 1
ATOM 881 C C . ASP A 1 108 ? -9.837 8.036 24.139 1.00 68.25 108 ASP A C 1
ATOM 883 O O . ASP A 1 108 ? -10.763 8.670 24.643 1.00 68.25 108 ASP A O 1
ATOM 887 N N . LEU A 1 109 ? -10.049 6.870 23.514 1.00 73.06 109 LEU A N 1
ATOM 888 C CA . LEU A 1 109 ? -11.368 6.256 23.418 1.00 73.06 109 LEU A CA 1
ATOM 889 C C . LEU A 1 109 ? -11.728 5.506 24.702 1.00 73.06 109 LEU A C 1
ATOM 891 O O . LEU A 1 109 ? -11.061 4.541 25.100 1.00 73.06 109 LEU A O 1
ATOM 895 N N . THR A 1 110 ? -12.872 5.874 25.275 1.00 79.88 110 THR A N 1
ATOM 896 C CA . THR A 1 110 ? -13.537 5.125 26.349 1.00 79.88 110 THR A CA 1
ATOM 897 C C . THR A 1 110 ? -13.949 3.725 25.882 1.00 79.88 110 THR A C 1
ATOM 899 O O . THR A 1 110 ? -14.147 3.465 24.691 1.00 79.88 110 THR A O 1
ATOM 902 N N . SER A 1 111 ? -14.169 2.806 26.824 1.00 76.50 111 SER A N 1
ATOM 903 C CA . SER A 1 111 ? -14.636 1.442 26.532 1.00 76.50 111 SER A CA 1
ATOM 904 C C . SER A 1 111 ? -15.939 1.409 25.721 1.00 76.50 111 SER A C 1
ATOM 906 O O . SER A 1 111 ? -16.128 0.517 24.895 1.00 76.50 111 SER A O 1
ATOM 908 N N . SER A 1 112 ? -16.827 2.392 25.920 1.00 78.44 112 SER A N 1
ATOM 909 C CA . SER A 1 112 ? -18.065 2.538 25.143 1.00 78.44 112 SER A CA 1
ATOM 910 C C . SER A 1 112 ? -17.779 2.937 23.693 1.00 78.44 112 SER A C 1
ATOM 912 O O . SER A 1 112 ? -18.235 2.276 22.762 1.00 78.44 112 SER A O 1
ATOM 914 N N . GLN A 1 113 ? -16.927 3.945 23.486 1.00 75.94 113 GLN A N 1
ATOM 915 C CA . GLN A 1 113 ? -16.532 4.398 22.151 1.00 75.94 113 GLN A CA 1
ATOM 916 C C . GLN A 1 113 ? -15.783 3.311 21.370 1.00 75.94 113 GLN A C 1
ATOM 918 O O . GLN A 1 113 ? -16.040 3.124 20.184 1.00 75.94 113 GLN A O 1
ATOM 923 N N . ARG A 1 114 ? -14.928 2.515 22.025 1.00 74.19 114 ARG A N 1
ATOM 924 C CA . ARG A 1 114 ? -14.264 1.371 21.375 1.00 74.19 114 ARG A CA 1
ATOM 925 C C . ARG A 1 114 ? -15.262 0.339 20.849 1.00 74.19 114 ARG A C 1
ATOM 927 O O . ARG A 1 114 ? -15.085 -0.158 19.739 1.00 74.19 114 ARG A O 1
ATOM 934 N N . ARG A 1 115 ? -16.322 0.030 21.607 1.00 78.81 115 ARG A N 1
ATOM 935 C CA . ARG A 1 115 ? -17.387 -0.884 21.151 1.00 78.81 115 ARG A CA 1
ATOM 936 C C . ARG A 1 115 ? -18.146 -0.309 19.959 1.00 78.81 115 ARG A C 1
ATOM 938 O O . ARG A 1 115 ? -18.360 -1.026 18.986 1.00 78.81 115 ARG A O 1
ATOM 945 N N . THR A 1 116 ? -18.474 0.981 20.002 1.00 80.88 116 THR A N 1
ATOM 946 C CA . THR A 1 116 ? -19.122 1.689 18.888 1.00 80.88 116 THR A CA 1
ATOM 947 C C . THR A 1 116 ? -18.268 1.656 17.621 1.00 80.88 116 THR A C 1
ATOM 949 O O . THR A 1 116 ? -18.783 1.369 16.544 1.00 80.88 116 THR A O 1
ATOM 952 N N . LEU A 1 117 ? -16.954 1.868 17.744 1.00 73.94 117 LEU A N 1
ATOM 953 C CA . LEU A 1 117 ? -16.020 1.785 16.621 1.00 73.94 117 LEU A CA 1
ATOM 954 C C . LEU A 1 117 ? -16.004 0.385 15.995 1.00 73.94 117 LEU A C 1
ATOM 956 O O . LEU A 1 117 ? -16.123 0.251 14.780 1.00 73.94 117 LEU A O 1
ATOM 960 N N . VAL A 1 118 ? -15.907 -0.663 16.819 1.00 75.38 118 VAL A N 1
ATOM 961 C CA . VAL A 1 118 ? -15.923 -2.058 16.346 1.00 75.38 118 VAL A CA 1
ATOM 962 C C . VAL A 1 118 ? -17.245 -2.401 15.654 1.00 75.38 118 VAL A C 1
ATOM 964 O O . VAL A 1 118 ? -17.226 -3.076 14.626 1.00 75.38 118 VAL A O 1
ATOM 967 N N . ALA A 1 119 ? -18.379 -1.928 16.176 1.00 79.31 119 ALA A N 1
ATOM 968 C CA . ALA A 1 119 ? -19.689 -2.144 15.563 1.00 79.31 119 ALA A CA 1
ATOM 969 C C . ALA A 1 119 ? -19.785 -1.494 14.170 1.00 79.31 119 ALA A C 1
ATOM 971 O O . ALA A 1 119 ? -20.116 -2.174 13.202 1.00 79.31 119 ALA A O 1
ATOM 972 N N . ILE A 1 120 ? -19.394 -0.222 14.041 1.00 75.50 120 ILE A N 1
ATOM 973 C CA . ILE A 1 120 ? -19.426 0.512 12.762 1.00 75.50 120 ILE A CA 1
ATOM 974 C C . ILE A 1 120 ? -18.496 -0.130 11.726 1.00 75.50 120 ILE A C 1
ATOM 976 O O . ILE A 1 120 ? -18.844 -0.255 10.556 1.00 75.50 120 ILE A O 1
ATOM 980 N N . VAL A 1 121 ? -17.306 -0.563 12.144 1.00 72.00 121 VAL A N 1
ATOM 981 C CA . VAL A 1 121 ? -16.334 -1.215 11.253 1.00 72.00 121 VAL A CA 1
ATOM 982 C C . VAL A 1 121 ? -16.873 -2.547 10.728 1.00 72.00 121 VAL A C 1
ATOM 984 O O . VAL A 1 121 ? -16.706 -2.852 9.546 1.00 72.00 121 VAL A O 1
ATOM 987 N N . ARG A 1 122 ? -17.562 -3.318 11.582 1.00 72.31 122 ARG A N 1
ATOM 988 C CA . ARG A 1 122 ? -18.248 -4.555 11.183 1.00 72.31 122 ARG A CA 1
ATOM 989 C C . ARG A 1 122 ? -19.384 -4.287 10.197 1.00 72.31 122 ARG A C 1
ATOM 991 O O . ARG A 1 122 ? -19.498 -5.024 9.226 1.00 72.31 122 ARG A O 1
ATOM 998 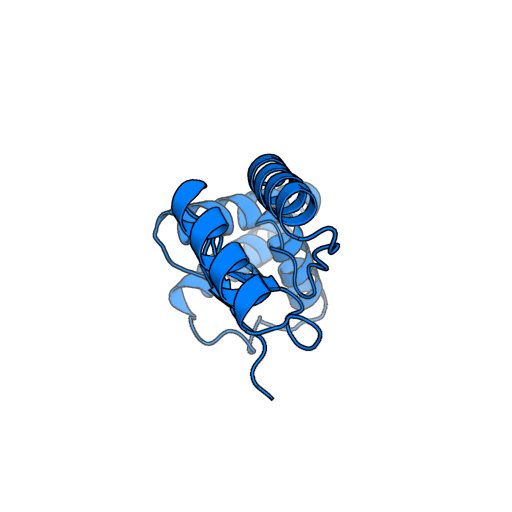N N . GLU A 1 123 ? -20.169 -3.231 10.410 1.00 76.06 123 GLU A N 1
ATOM 999 C CA . GLU A 1 123 ? -21.249 -2.825 9.498 1.00 76.06 123 GLU A CA 1
ATOM 1000 C C . GLU A 1 123 ? -20.736 -2.391 8.118 1.00 76.06 123 GLU A C 1
ATOM 1002 O O . GLU A 1 123 ? -21.356 -2.697 7.105 1.00 76.06 123 GLU A O 1
ATOM 1007 N N . VAL A 1 124 ? -19.610 -1.671 8.059 1.00 70.44 124 VAL A N 1
ATOM 1008 C CA . VAL A 1 124 ? -19.052 -1.167 6.791 1.00 70.44 124 VAL A CA 1
ATOM 1009 C C . VAL A 1 124 ? -18.364 -2.274 5.979 1.00 70.44 124 VAL A C 1
ATOM 1011 O O . VAL A 1 124 ? -18.383 -2.232 4.746 1.00 70.44 124 VAL A O 1
ATOM 1014 N N . GLY A 1 125 ? -17.780 -3.274 6.647 1.00 58.38 125 GLY A N 1
ATOM 1015 C CA . GLY A 1 125 ? -17.244 -4.482 6.019 1.00 58.38 125 GLY A CA 1
ATOM 1016 C C . GLY A 1 125 ? -15.973 -4.277 5.174 1.00 58.38 125 GLY A C 1
ATOM 1017 O O . GLY A 1 125 ? -15.779 -3.280 4.465 1.00 58.38 125 GLY A O 1
ATOM 1018 N N . GLY A 1 126 ? -15.068 -5.261 5.216 1.00 53.72 126 GLY A N 1
ATOM 1019 C CA . GLY A 1 126 ? -13.777 -5.191 4.516 1.00 53.72 126 GLY A CA 1
ATOM 1020 C C . GLY A 1 126 ? -12.808 -4.172 5.128 1.00 53.72 126 GLY A C 1
ATOM 1021 O O . GLY A 1 126 ? -11.972 -3.617 4.419 1.00 53.72 126 GLY A O 1
ATOM 1022 N N . VAL A 1 127 ? -12.946 -3.900 6.428 1.00 57.75 127 VAL A N 1
ATOM 1023 C CA . VAL A 1 127 ? -12.055 -3.056 7.229 1.00 57.75 127 VAL A CA 1
ATOM 1024 C C . VAL A 1 127 ? -11.880 -3.728 8.597 1.00 57.75 127 VAL A C 1
ATOM 1026 O O . VAL A 1 127 ? -12.838 -4.219 9.182 1.00 57.75 127 VAL A O 1
ATOM 1029 N N . TYR A 1 128 ? -10.656 -3.759 9.101 1.00 54.22 128 TYR A N 1
ATOM 1030 C CA . TYR A 1 128 ? -10.231 -4.247 10.406 1.00 54.22 128 TYR A CA 1
ATOM 1031 C C . TYR A 1 128 ? -9.521 -3.097 11.116 1.00 54.22 128 TYR A C 1
ATOM 1033 O O . TYR A 1 128 ? -8.691 -2.393 10.537 1.00 54.22 128 TYR A O 1
ATOM 1041 N N . VAL A 1 129 ? -9.850 -2.920 12.390 1.00 56.62 129 VAL A N 1
ATOM 1042 C CA . VAL A 1 129 ? -9.184 -1.950 13.256 1.00 56.62 129 VAL A CA 1
ATOM 1043 C C . VAL A 1 129 ? -8.178 -2.696 14.107 1.00 56.62 129 VAL A C 1
ATOM 1045 O O . VAL A 1 129 ? -8.548 -3.582 14.879 1.00 56.62 129 VAL A O 1
ATOM 1048 N N . LEU A 1 130 ? -6.911 -2.324 13.973 1.00 51.03 130 LEU A N 1
ATOM 1049 C CA . LEU A 1 130 ? -5.896 -2.667 14.954 1.00 51.03 130 LEU A CA 1
ATOM 1050 C C . LEU A 1 130 ? -5.923 -1.582 16.030 1.00 51.03 130 LEU A C 1
ATOM 1052 O O . LEU A 1 130 ? -5.741 -0.399 15.753 1.00 51.03 130 LEU A O 1
ATOM 1056 N N . GLN A 1 131 ? -6.228 -1.989 17.260 1.00 54.38 131 GLN A N 1
ATOM 1057 C CA . GLN A 1 131 ? -6.123 -1.103 18.411 1.00 54.38 131 GLN A CA 1
ATOM 1058 C C . GLN A 1 131 ? -4.658 -1.051 18.830 1.00 54.38 131 GLN A C 1
ATOM 1060 O O . GLN A 1 131 ? -4.059 -2.098 19.089 1.00 54.38 131 GLN A O 1
ATOM 1065 N N . GLU A 1 132 ? -4.097 0.153 18.919 1.00 47.28 132 GLU A N 1
ATOM 1066 C CA . GLU A 1 132 ? -2.797 0.362 19.552 1.00 47.28 132 GLU A CA 1
ATOM 1067 C C . GLU A 1 132 ? -2.848 -0.188 20.988 1.00 47.28 132 GLU A C 1
ATOM 1069 O O . GLU A 1 132 ? -3.552 0.337 21.855 1.00 47.28 132 GLU A O 1
ATOM 1074 N N . LYS A 1 133 ? -2.133 -1.291 21.229 1.00 44.62 133 LYS A N 1
ATOM 1075 C CA . LYS A 1 133 ? -1.777 -1.739 22.576 1.00 44.62 133 LYS A CA 1
ATOM 1076 C C . LYS A 1 133 ? -0.392 -1.191 22.889 1.00 44.62 133 LYS A C 1
ATOM 1078 O O . LYS A 1 133 ? 0.483 -1.227 22.026 1.00 44.62 133 LYS A O 1
ATOM 1083 N N . ARG A 1 134 ? -0.265 -0.654 24.100 1.00 41.47 134 ARG A N 1
ATOM 1084 C CA . ARG A 1 134 ? 0.996 -0.194 24.681 1.00 41.47 134 ARG A CA 1
ATOM 1085 C C . ARG A 1 134 ? 2.040 -1.304 24.676 1.00 41.47 134 ARG A C 1
ATOM 1087 O O . ARG A 1 134 ? 1.634 -2.464 24.920 1.00 41.47 134 ARG A O 1
#

Radius of gyration: 18.01 Å; chains: 1; bounding box: 44×28×47 Å